Protein AF-A0A2H3I3U1-F1 (afdb_monomer)

Solvent-accessible surface area (backbone atoms only — not comparable to full-atom values): 6565 Å² total; per-residue (Å²): 112,41,87,73,39,68,49,78,43,71,46,46,59,46,74,59,38,59,43,65,49,99,85,69,45,81,39,42,50,36,76,72,32,53,33,31,40,39,38,38,40,79,52,13,47,34,12,45,69,6,60,48,56,52,81,46,68,68,57,30,37,77,25,28,46,46,48,101,40,21,42,68,30,46,24,76,66,84,87,59,73,44,44,90,88,28,51,84,79,77,78,53,34,86,62,23,57,75,22,84,75,36,49,74,64,65,49,62,92,62,76,81,83,82,129

Organism: NCBI:txid327505

Radius of gyration: 14.68 Å; Cα contacts (8 Å, |Δi|>4): 221; chains: 1; bounding box: 36×42×36 Å

Sequence (115 aa):
MEARLRVFTFGNPSIDWMGTDAQGNKTPLCEHVNHTEHFANERDFVAALGLLRNNQEEALRQAGYIHNRSSLFINRGEDWVGHLFGTQYSLRKEDYKDGEYSKLLACAGGRAMER

pLDDT: mean 89.4, std 11.23, range [39.56, 97.62]

Foldseek 3Di:
DQLPDEEEEELDLAQAQWDADPVRDIDGVLVSHNAYEYEYEPLFQSSCNHQVVPVDPVSNVVRNQDDPRHYYWYQDDPPWDYDNHTGDDDLALVRTDVSVPDCSSVVPPHDDPDD

Nearest PDB structures (foldseek):
  2v1m-assembly1_A  TM=2.608E-01  e=6.915E+00  Schistosoma mansoni
  5jzv-assembly1_A  TM=2.992E-01  e=7.862E+00  Homo sapiens
  3pt5-assembly1_A  TM=2.976E-01  e=8.383E+00  Escherichia coli O157:H7 str. EDL933

Structure (mmCIF, N/CA/C/O backbone):
data_AF-A0A2H3I3U1-F1
#
_entry.id   AF-A0A2H3I3U1-F1
#
loop_
_atom_site.group_PDB
_atom_site.id
_atom_site.type_symbol
_atom_site.label_atom_id
_atom_site.label_alt_id
_atom_site.label_comp_id
_atom_site.label_asym_id
_atom_site.label_entity_id
_atom_site.label_seq_id
_atom_site.pdbx_PDB_ins_code
_atom_site.Cartn_x
_atom_site.Cartn_y
_atom_site.Cartn_z
_atom_site.occupancy
_atom_site.B_iso_or_equiv
_atom_site.auth_seq_id
_atom_site.auth_comp_id
_atom_site.auth_asym_id
_atom_site.auth_atom_id
_atom_site.pdbx_PDB_model_num
ATOM 1 N N . MET A 1 1 ? 9.445 -10.925 -17.824 1.00 49.78 1 MET A N 1
ATOM 2 C CA . MET A 1 1 ? 9.210 -11.281 -16.405 1.00 49.78 1 MET A CA 1
ATOM 3 C C . MET A 1 1 ? 8.427 -10.171 -15.706 1.00 49.78 1 MET A C 1
ATOM 5 O O . MET A 1 1 ? 7.437 -10.477 -15.055 1.00 49.78 1 MET A O 1
ATOM 9 N N . GLU A 1 2 ? 8.772 -8.905 -15.963 1.00 56.84 2 GLU A N 1
ATOM 10 C CA . GLU A 1 2 ? 8.082 -7.705 -15.450 1.00 56.84 2 GLU A CA 1
ATOM 11 C C . GLU A 1 2 ? 6.569 -7.685 -15.708 1.00 56.84 2 GLU A C 1
ATOM 13 O O . GLU A 1 2 ? 5.812 -7.487 -14.769 1.00 56.84 2 GLU A O 1
ATOM 18 N N . ALA A 1 3 ? 6.106 -8.031 -16.918 1.00 68.25 3 ALA A N 1
ATOM 19 C CA . ALA A 1 3 ? 4.674 -8.064 -17.261 1.00 68.25 3 ALA A CA 1
ATOM 20 C C . ALA A 1 3 ? 3.822 -9.071 -16.449 1.00 68.25 3 ALA A C 1
ATOM 22 O O . ALA A 1 3 ? 2.601 -9.096 -16.579 1.00 68.25 3 ALA A O 1
ATOM 23 N N . ARG A 1 4 ? 4.444 -9.935 -15.633 1.00 76.38 4 ARG A N 1
ATOM 24 C CA . ARG A 1 4 ? 3.748 -10.930 -14.798 1.00 76.38 4 ARG A CA 1
ATOM 25 C C . ARG A 1 4 ? 3.942 -10.718 -13.297 1.00 76.38 4 ARG A C 1
ATOM 27 O O . ARG A 1 4 ? 3.133 -11.229 -12.529 1.00 76.38 4 ARG A O 1
ATOM 34 N N . LEU A 1 5 ? 4.978 -9.992 -12.871 1.00 89.50 5 LEU A N 1
ATOM 35 C CA . LEU A 1 5 ? 5.266 -9.809 -11.450 1.00 89.50 5 LEU A CA 1
ATOM 36 C C . LEU A 1 5 ? 4.322 -8.767 -10.847 1.00 89.50 5 LEU A C 1
ATOM 38 O O . LEU A 1 5 ? 4.249 -7.641 -11.331 1.00 89.50 5 LEU A O 1
ATOM 42 N N . ARG A 1 6 ? 3.612 -9.143 -9.785 1.00 91.94 6 ARG A N 1
ATOM 43 C CA . ARG A 1 6 ? 2.784 -8.240 -8.983 1.00 91.94 6 ARG A CA 1
ATOM 44 C C . ARG A 1 6 ? 3.244 -8.305 -7.539 1.00 91.94 6 ARG A C 1
ATOM 46 O O . ARG A 1 6 ? 3.556 -9.394 -7.058 1.00 91.94 6 ARG A O 1
ATOM 53 N N . VAL A 1 7 ? 3.289 -7.159 -6.875 1.00 95.25 7 VAL A N 1
ATOM 54 C CA . VAL A 1 7 ? 3.733 -7.055 -5.485 1.00 95.25 7 VAL A CA 1
ATOM 55 C C . VAL A 1 7 ? 2.567 -6.582 -4.634 1.00 95.25 7 VAL A C 1
ATOM 57 O O . VAL A 1 7 ? 1.928 -5.581 -4.939 1.00 95.25 7 VAL A O 1
ATOM 60 N N . PHE A 1 8 ? 2.294 -7.312 -3.562 1.00 95.56 8 PHE A N 1
ATOM 61 C CA . PHE A 1 8 ? 1.270 -6.959 -2.592 1.00 95.56 8 PHE A CA 1
ATOM 62 C C . PHE A 1 8 ? 1.933 -6.915 -1.223 1.00 95.56 8 PHE A C 1
ATOM 64 O O . PHE A 1 8 ? 2.529 -7.908 -0.803 1.00 95.56 8 PHE A O 1
ATOM 71 N N . THR A 1 9 ? 1.884 -5.770 -0.548 1.00 96.12 9 THR A N 1
ATOM 72 C CA . THR A 1 9 ? 2.510 -5.607 0.772 1.00 96.12 9 THR A CA 1
ATOM 73 C C . THR A 1 9 ? 1.461 -5.329 1.828 1.00 96.12 9 THR A C 1
ATOM 75 O O . THR A 1 9 ? 0.570 -4.522 1.585 1.00 96.12 9 THR A O 1
ATOM 78 N N . PHE A 1 10 ? 1.634 -5.897 3.015 1.00 95.00 10 PHE A N 1
ATOM 79 C CA . PHE A 1 10 ? 0.830 -5.608 4.199 1.00 95.00 10 PHE A CA 1
ATOM 80 C C . PHE A 1 10 ? 1.766 -5.093 5.292 1.00 95.00 10 PHE A C 1
ATOM 82 O O . PHE A 1 10 ? 2.806 -5.709 5.526 1.00 95.00 10 PHE A O 1
ATOM 89 N N . GLY A 1 11 ? 1.444 -3.956 5.910 1.00 94.06 11 GLY A N 1
ATOM 90 C CA . GLY A 1 11 ? 2.238 -3.409 7.018 1.00 94.06 11 GLY A CA 1
ATOM 91 C C . GLY A 1 11 ? 3.681 -3.066 6.645 1.00 94.06 11 GLY A C 1
ATOM 92 O O . GLY A 1 11 ? 4.600 -3.350 7.406 1.00 94.06 11 GLY A O 1
ATOM 93 N N . ASN A 1 12 ? 3.899 -2.503 5.451 1.00 94.81 12 ASN A N 1
ATOM 94 C CA . ASN A 1 12 ? 5.239 -2.233 4.927 1.00 94.81 12 ASN A CA 1
ATOM 95 C C . ASN A 1 12 ? 6.042 -1.289 5.860 1.00 94.81 12 ASN A C 1
ATOM 97 O O . ASN A 1 12 ? 5.650 -0.129 6.026 1.00 94.81 12 ASN A O 1
ATOM 101 N N . PRO A 1 13 ? 7.179 -1.741 6.429 1.00 94.81 13 PRO A N 1
ATOM 102 C CA . PRO A 1 13 ? 8.005 -0.923 7.319 1.00 94.81 13 PRO A CA 1
ATOM 103 C C . PRO A 1 13 ? 8.830 0.135 6.579 1.00 94.81 13 PRO A C 1
ATOM 105 O O . PRO A 1 13 ? 9.474 0.963 7.223 1.00 94.81 13 PRO A O 1
ATOM 108 N N . SER A 1 14 ? 8.878 0.100 5.245 1.00 94.94 14 SER A N 1
ATOM 109 C CA . SER A 1 14 ? 9.696 1.040 4.489 1.00 94.94 14 SER A CA 1
ATOM 110 C C . SER A 1 14 ? 9.139 2.460 4.580 1.00 94.94 14 SER A C 1
ATOM 112 O O . SER A 1 14 ? 7.932 2.685 4.526 1.00 94.94 14 SER A O 1
ATOM 114 N N . ILE A 1 15 ? 10.027 3.445 4.676 1.00 93.94 15 ILE A N 1
ATOM 115 C CA . ILE A 1 15 ? 9.664 4.869 4.607 1.00 93.94 15 ILE A CA 1
ATOM 116 C C . ILE A 1 15 ? 9.618 5.386 3.165 1.00 93.94 15 ILE A C 1
ATOM 118 O O . ILE A 1 15 ? 9.118 6.480 2.926 1.00 93.94 15 ILE A O 1
ATOM 122 N N . ASP A 1 16 ? 10.158 4.610 2.224 1.00 94.06 16 ASP A N 1
ATOM 123 C CA . ASP A 1 16 ? 10.299 4.971 0.817 1.00 94.06 16 ASP A CA 1
ATOM 124 C C . ASP A 1 16 ? 10.111 3.725 -0.067 1.00 94.06 16 ASP A C 1
ATOM 126 O O . ASP A 1 16 ? 10.577 2.633 0.271 1.00 94.06 16 ASP A O 1
ATOM 130 N N . TRP A 1 17 ? 9.421 3.871 -1.192 1.00 95.88 17 TRP A N 1
ATOM 131 C CA . TRP A 1 17 ? 9.184 2.829 -2.198 1.00 95.88 17 TRP A CA 1
ATOM 132 C C . TRP A 1 17 ? 9.780 3.215 -3.555 1.00 95.88 17 TRP A C 1
ATOM 134 O O . TRP A 1 17 ? 9.243 2.930 -4.630 1.00 95.88 17 TRP A O 1
ATOM 144 N N . MET A 1 18 ? 10.930 3.875 -3.486 1.00 96.00 18 MET A N 1
ATOM 145 C CA . MET A 1 18 ? 11.725 4.312 -4.621 1.00 96.00 18 MET A CA 1
ATOM 146 C C . MET A 1 18 ? 12.955 3.415 -4.786 1.00 96.00 18 MET A C 1
ATOM 148 O O . MET A 1 18 ? 13.509 2.878 -3.827 1.00 96.00 18 MET A O 1
ATOM 152 N N . GLY A 1 19 ? 13.387 3.257 -6.028 1.00 92.75 19 GLY A N 1
ATOM 153 C CA . GLY A 1 19 ? 14.650 2.650 -6.412 1.00 92.75 19 GLY A CA 1
ATOM 154 C C . GLY A 1 19 ? 15.473 3.608 -7.265 1.00 92.75 19 GLY A C 1
ATOM 155 O O . GLY A 1 19 ? 15.112 4.771 -7.465 1.00 92.75 19 GLY A O 1
ATOM 156 N N . THR A 1 20 ? 16.574 3.087 -7.789 1.00 93.50 20 THR A N 1
ATOM 157 C CA . THR A 1 20 ? 17.454 3.802 -8.711 1.00 93.50 20 THR A CA 1
ATOM 158 C C . THR A 1 20 ? 17.515 3.027 -10.019 1.00 93.50 20 THR A C 1
ATOM 160 O O . THR A 1 20 ? 17.777 1.822 -10.001 1.00 93.50 20 THR A O 1
ATOM 163 N N . ASP A 1 21 ? 17.260 3.696 -11.142 1.00 88.31 21 ASP A N 1
ATOM 164 C CA . ASP A 1 21 ? 17.394 3.085 -12.465 1.00 88.31 21 ASP A CA 1
ATOM 165 C C . ASP A 1 21 ? 18.872 2.918 -12.878 1.00 88.31 21 ASP A C 1
ATOM 167 O O . ASP A 1 21 ? 19.803 3.312 -12.170 1.00 88.31 21 ASP A O 1
ATOM 171 N N . ALA A 1 22 ? 19.108 2.330 -14.053 1.00 89.12 22 ALA A N 1
ATOM 172 C CA . ALA A 1 22 ? 20.461 2.115 -14.573 1.00 89.12 22 ALA A CA 1
ATOM 173 C C . ALA A 1 22 ? 21.219 3.424 -14.881 1.00 89.12 22 ALA A C 1
ATOM 175 O O . ALA A 1 22 ? 22.437 3.401 -15.051 1.00 89.12 22 ALA A O 1
ATOM 176 N N . GLN A 1 23 ? 20.512 4.552 -14.970 1.00 92.38 23 GLN A N 1
ATOM 177 C CA . GLN A 1 23 ? 21.050 5.883 -15.239 1.00 92.38 23 GLN A CA 1
ATOM 178 C C . GLN A 1 23 ? 21.273 6.690 -13.950 1.00 92.38 23 GLN A C 1
ATOM 180 O O . GLN A 1 23 ? 21.792 7.803 -14.014 1.00 92.38 23 GLN A O 1
ATOM 185 N N . GLY A 1 24 ? 20.932 6.137 -12.782 1.00 92.62 24 GLY A N 1
ATOM 186 C CA . GLY A 1 24 ? 21.080 6.813 -11.496 1.00 92.62 24 GLY A CA 1
ATOM 187 C C . GLY A 1 24 ? 19.879 7.675 -11.093 1.00 92.62 24 GLY A C 1
ATOM 188 O O . GLY A 1 24 ? 19.952 8.354 -10.068 1.00 92.62 24 GLY A O 1
ATOM 189 N N . ASN A 1 25 ? 18.780 7.670 -11.852 1.00 93.38 25 ASN A N 1
ATOM 190 C CA . ASN A 1 25 ? 17.593 8.452 -11.513 1.00 93.38 25 ASN A CA 1
ATOM 191 C C . ASN A 1 25 ? 16.747 7.726 -10.470 1.00 93.38 25 ASN A C 1
ATOM 193 O O . ASN A 1 25 ? 16.591 6.503 -10.508 1.00 93.38 25 ASN A O 1
ATOM 197 N N . LYS A 1 26 ? 16.135 8.497 -9.566 1.00 93.56 26 LYS A N 1
ATOM 198 C CA . LYS A 1 26 ? 15.120 7.968 -8.656 1.00 93.56 26 LYS A CA 1
ATOM 199 C C . LYS A 1 26 ? 13.858 7.618 -9.435 1.00 93.56 26 LYS A C 1
ATOM 201 O O . LYS A 1 26 ? 13.303 8.471 -10.121 1.00 93.56 26 LYS A O 1
ATOM 206 N N . THR A 1 27 ? 13.382 6.393 -9.268 1.00 94.62 27 THR A N 1
ATOM 207 C CA . THR A 1 27 ? 12.158 5.900 -9.904 1.00 94.62 27 THR A CA 1
ATOM 208 C C . THR A 1 27 ? 11.331 5.088 -8.905 1.00 94.62 27 THR A C 1
ATOM 210 O O . THR A 1 27 ? 11.916 4.375 -8.089 1.00 94.62 27 THR A O 1
ATOM 213 N N . PRO A 1 28 ? 9.990 5.170 -8.910 1.00 95.19 28 PRO A N 1
ATOM 214 C CA . PRO A 1 28 ? 9.160 4.305 -8.077 1.00 95.19 28 PRO A CA 1
ATOM 215 C C . PRO A 1 28 ? 9.404 2.825 -8.385 1.00 95.19 28 PRO A C 1
ATOM 217 O O . PRO A 1 28 ? 9.440 2.421 -9.546 1.00 95.19 28 PRO A O 1
ATOM 220 N N . LEU A 1 29 ? 9.490 1.973 -7.359 1.00 94.19 29 LEU A N 1
ATOM 221 C CA . LEU A 1 29 ? 9.735 0.536 -7.555 1.00 94.19 29 LEU A CA 1
ATOM 222 C C . LEU A 1 29 ? 8.620 -0.160 -8.350 1.00 94.19 29 LEU A C 1
ATOM 224 O O . LEU A 1 29 ? 8.864 -1.184 -8.991 1.00 94.19 29 LEU A O 1
ATOM 228 N N . CYS A 1 30 ? 7.405 0.404 -8.360 1.00 93.88 30 CYS A N 1
ATOM 229 C CA . CYS A 1 30 ? 6.321 -0.095 -9.205 1.00 93.88 30 CYS A CA 1
ATOM 230 C C . CYS A 1 30 ? 6.648 -0.024 -10.705 1.00 93.88 30 CYS A C 1
ATOM 232 O O . CYS A 1 30 ? 6.027 -0.740 -11.487 1.00 93.88 30 CYS A O 1
ATOM 234 N N . GLU A 1 31 ? 7.617 0.800 -11.123 1.00 92.56 31 GLU A N 1
ATOM 235 C CA . GLU A 1 31 ? 7.993 0.910 -12.530 1.00 92.56 31 GLU A CA 1
ATOM 236 C C . GLU A 1 31 ? 8.684 -0.352 -13.072 1.00 92.56 31 GLU A C 1
ATOM 238 O O . GLU A 1 31 ? 8.620 -0.626 -14.274 1.00 92.56 31 GLU A O 1
ATOM 243 N N . HIS A 1 32 ? 9.246 -1.173 -12.181 1.00 90.94 32 HIS A N 1
ATOM 244 C CA . HIS A 1 32 ? 9.956 -2.418 -12.497 1.00 90.94 32 HIS A CA 1
ATOM 245 C C . HIS A 1 32 ? 9.083 -3.678 -12.379 1.00 90.94 32 HIS A C 1
ATOM 247 O O . HIS A 1 32 ? 9.556 -4.801 -12.561 1.00 90.94 32 HIS A O 1
ATOM 253 N N . VAL A 1 33 ? 7.798 -3.520 -12.055 1.00 92.00 33 VAL A N 1
ATOM 254 C CA . VAL A 1 33 ? 6.834 -4.621 -11.926 1.00 92.00 33 VAL A CA 1
ATOM 255 C C . VAL A 1 33 ? 5.535 -4.287 -12.657 1.00 92.00 33 VAL A C 1
ATOM 257 O O . VAL A 1 33 ? 5.302 -3.154 -13.073 1.00 92.00 33 VAL A O 1
ATOM 260 N N . ASN A 1 34 ? 4.658 -5.270 -12.853 1.00 90.94 34 ASN A N 1
ATOM 261 C CA . ASN A 1 34 ? 3.393 -5.034 -13.544 1.00 90.94 34 ASN A CA 1
ATOM 262 C C . ASN A 1 34 ? 2.433 -4.171 -12.713 1.00 90.94 34 ASN A C 1
ATOM 264 O O . ASN A 1 34 ? 1.696 -3.361 -13.269 1.00 90.94 34 ASN A O 1
ATOM 268 N N . HIS A 1 35 ? 2.371 -4.408 -11.400 1.00 92.62 35 HIS A N 1
ATOM 269 C CA . HIS A 1 35 ? 1.450 -3.714 -10.499 1.00 92.62 35 HIS A CA 1
ATOM 270 C C . HIS A 1 35 ? 1.870 -3.897 -9.041 1.00 92.62 35 HIS A C 1
ATOM 272 O O . HIS A 1 35 ? 2.275 -5.004 -8.667 1.00 92.62 35 HIS A O 1
ATOM 278 N N . THR A 1 36 ? 1.695 -2.858 -8.230 1.00 96.44 36 THR A N 1
ATOM 279 C CA . THR A 1 36 ? 1.918 -2.902 -6.783 1.00 96.44 36 THR A CA 1
ATOM 280 C C . THR A 1 36 ? 0.667 -2.453 -6.030 1.00 96.44 36 THR A C 1
ATOM 282 O O . THR A 1 36 ? 0.041 -1.463 -6.403 1.00 96.44 36 THR A O 1
ATOM 285 N N . GLU A 1 37 ? 0.301 -3.159 -4.961 1.00 97.56 37 GLU A N 1
ATOM 286 C CA . GLU A 1 37 ? -0.697 -2.678 -3.996 1.00 97.56 37 GLU A CA 1
ATOM 287 C C . GLU A 1 37 ? -0.136 -2.738 -2.581 1.00 97.56 37 GLU A C 1
ATOM 289 O O . GLU A 1 37 ? 0.425 -3.747 -2.143 1.00 97.56 37 GLU A O 1
ATOM 294 N N . HIS A 1 38 ? -0.313 -1.640 -1.863 1.00 97.62 38 HIS A N 1
ATOM 295 C CA . HIS A 1 38 ? 0.066 -1.494 -0.47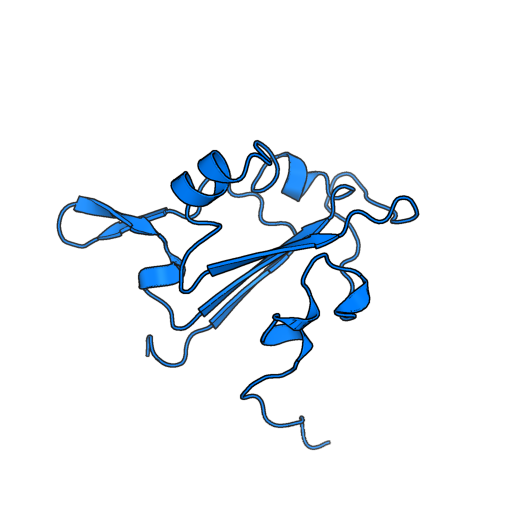5 1.00 97.62 38 HIS A CA 1
ATOM 296 C C . HIS A 1 38 ? -1.194 -1.509 0.378 1.00 97.62 38 HIS A C 1
ATOM 298 O O . HIS A 1 38 ? -2.092 -0.696 0.186 1.00 97.62 38 HIS A O 1
ATOM 304 N N . PHE A 1 39 ? -1.248 -2.424 1.334 1.00 97.19 39 PHE A N 1
ATOM 305 C CA . PHE A 1 39 ? -2.297 -2.504 2.332 1.00 97.19 39 PHE A CA 1
ATOM 306 C C . PHE A 1 39 ? -1.732 -2.040 3.663 1.00 97.19 39 PHE A C 1
ATOM 308 O O . PHE A 1 39 ? -0.702 -2.529 4.140 1.00 97.19 39 PHE A O 1
ATOM 315 N N . ALA A 1 40 ? -2.427 -1.087 4.260 1.00 96.00 40 ALA A N 1
ATOM 316 C CA . ALA A 1 40 ? -2.069 -0.498 5.532 1.00 96.00 40 ALA A CA 1
ATOM 317 C C . ALA A 1 40 ? -3.282 -0.491 6.454 1.00 96.00 40 ALA A C 1
ATOM 319 O O . ALA A 1 40 ? -4.429 -0.506 6.007 1.00 96.00 40 ALA A O 1
ATOM 320 N N . ASN A 1 41 ? -3.024 -0.461 7.748 1.00 95.44 41 ASN A N 1
ATOM 321 C CA . ASN A 1 41 ? -4.052 -0.312 8.759 1.00 95.44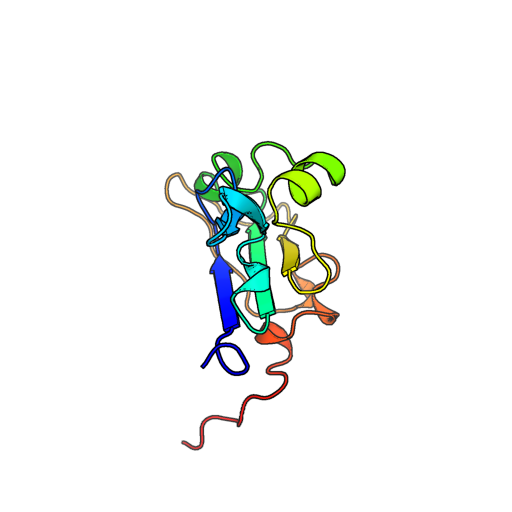 41 ASN A CA 1
ATOM 322 C C . ASN A 1 41 ? -3.531 0.690 9.792 1.00 95.44 41 ASN A C 1
ATOM 324 O O . ASN A 1 41 ? -2.378 0.604 10.209 1.00 95.44 41 ASN A O 1
ATOM 328 N N . GLU A 1 42 ? -4.353 1.665 10.176 1.00 93.81 42 GLU A N 1
ATOM 329 C CA . GLU A 1 42 ? -3.941 2.741 11.091 1.00 93.81 42 GLU A CA 1
ATOM 330 C C . GLU A 1 42 ? -3.592 2.256 12.502 1.00 93.81 42 GLU A C 1
ATOM 332 O O . GLU A 1 42 ? -2.916 2.959 13.252 1.00 93.81 42 GLU A O 1
ATOM 337 N N . ARG A 1 43 ? -4.033 1.050 12.870 1.00 94.06 43 ARG A N 1
ATOM 338 C CA . ARG A 1 43 ? -3.677 0.396 14.133 1.00 94.06 43 ARG A CA 1
ATOM 339 C C . ARG A 1 43 ? -2.378 -0.410 14.038 1.00 94.06 43 ARG A C 1
ATOM 341 O O . ARG A 1 43 ? -1.897 -0.895 15.057 1.00 94.06 43 ARG A O 1
ATOM 348 N N . ASP A 1 44 ? -1.801 -0.559 12.846 1.00 95.00 44 ASP A N 1
ATOM 349 C CA . ASP A 1 44 ? -0.526 -1.244 12.645 1.00 95.00 44 ASP A CA 1
ATOM 350 C C . ASP A 1 44 ? 0.656 -0.343 13.035 1.00 95.00 44 ASP A C 1
ATOM 352 O O . ASP A 1 44 ? 0.964 0.645 12.363 1.00 95.00 44 ASP A O 1
ATOM 356 N N . PHE A 1 45 ? 1.365 -0.716 14.102 1.00 93.31 45 PHE A N 1
ATOM 357 C CA . PHE A 1 45 ? 2.545 0.020 14.554 1.00 93.31 45 PHE A CA 1
ATOM 358 C C . PHE A 1 45 ? 3.692 0.016 13.527 1.00 93.31 45 PHE A C 1
ATOM 360 O O . PHE A 1 45 ? 4.380 1.023 13.363 1.00 93.31 45 PHE A O 1
ATOM 367 N N . VAL A 1 46 ? 3.891 -1.087 12.804 1.00 94.06 46 VAL A N 1
ATOM 368 C CA . VAL A 1 46 ? 4.944 -1.214 11.786 1.00 94.06 46 VAL A CA 1
ATOM 369 C C . VAL A 1 46 ? 4.628 -0.321 10.587 1.00 94.06 46 VAL A C 1
ATOM 371 O O . VAL A 1 46 ? 5.501 0.415 10.124 1.00 94.06 46 VAL A O 1
ATOM 374 N N . ALA A 1 47 ? 3.370 -0.306 10.133 1.00 94.88 47 ALA A N 1
ATOM 375 C CA . ALA A 1 47 ? 2.943 0.602 9.069 1.00 94.88 47 ALA A CA 1
ATOM 376 C C . ALA A 1 47 ? 3.080 2.072 9.493 1.00 94.88 47 ALA A C 1
ATOM 378 O O . ALA A 1 47 ? 3.514 2.895 8.688 1.00 94.88 47 ALA A O 1
ATOM 379 N N . ALA A 1 48 ? 2.758 2.400 10.750 1.00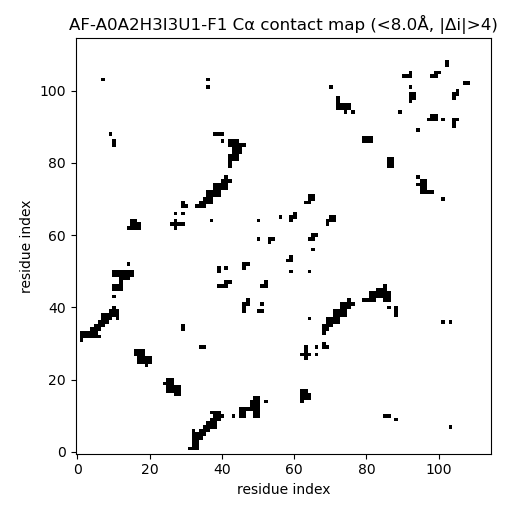 94.31 48 ALA A N 1
ATOM 380 C CA . ALA A 1 48 ? 2.905 3.748 11.303 1.00 94.31 48 ALA A CA 1
ATOM 381 C C . ALA A 1 48 ? 4.365 4.233 11.331 1.00 94.31 48 ALA A C 1
ATOM 383 O O . ALA A 1 48 ? 4.619 5.420 11.128 1.00 94.31 48 ALA A O 1
ATOM 384 N N . LEU A 1 49 ? 5.332 3.333 11.546 1.00 93.44 49 LEU A N 1
ATOM 385 C CA . LEU A 1 49 ? 6.760 3.657 11.445 1.00 93.44 49 LEU A CA 1
ATOM 386 C C . LEU A 1 49 ? 7.251 3.770 9.994 1.00 93.44 49 LEU A C 1
ATOM 388 O O . LEU A 1 49 ? 8.171 4.543 9.720 1.00 93.44 49 LEU A O 1
ATOM 392 N N . GLY A 1 50 ? 6.651 2.996 9.091 1.00 94.31 50 GLY A N 1
ATOM 393 C CA . GLY A 1 50 ? 6.996 2.933 7.677 1.00 94.31 50 GLY A CA 1
ATOM 394 C C . GLY A 1 50 ? 6.076 3.775 6.802 1.00 94.31 50 GLY A C 1
ATOM 395 O O . GLY A 1 50 ? 6.091 5.007 6.847 1.00 94.31 50 GLY A O 1
ATOM 396 N N . LEU A 1 51 ? 5.278 3.092 5.984 1.00 94.88 51 LEU A N 1
ATOM 397 C CA . LEU A 1 51 ? 4.526 3.693 4.884 1.00 94.88 51 LEU A CA 1
ATOM 398 C C . LEU A 1 51 ? 3.502 4.764 5.328 1.00 94.88 51 LEU A C 1
ATOM 400 O O . LEU A 1 51 ? 3.200 5.673 4.563 1.00 94.88 51 LEU A O 1
ATOM 404 N N . LEU A 1 52 ? 2.974 4.686 6.557 1.00 95.06 52 LEU A N 1
ATOM 405 C CA . LEU A 1 52 ? 2.004 5.639 7.114 1.00 95.06 52 LEU A CA 1
ATOM 406 C C . LEU A 1 52 ? 2.663 6.746 7.948 1.00 95.06 52 LEU A C 1
ATOM 408 O O . LEU A 1 52 ? 1.957 7.623 8.449 1.00 95.06 52 LEU A O 1
ATOM 412 N N . ARG A 1 53 ? 3.998 6.752 8.073 1.00 93.25 53 ARG A N 1
ATOM 413 C CA . ARG A 1 53 ? 4.743 7.754 8.852 1.00 93.25 53 ARG A CA 1
ATOM 414 C C . ARG A 1 53 ? 4.414 9.187 8.433 1.00 93.25 53 ARG A C 1
ATOM 416 O O . ARG A 1 53 ? 4.367 10.078 9.278 1.00 93.25 53 ARG A O 1
ATOM 423 N N . ASN A 1 54 ? 4.192 9.409 7.136 1.00 88.50 54 ASN A N 1
ATOM 424 C CA . ASN A 1 54 ? 3.678 10.662 6.597 1.00 88.50 54 ASN A CA 1
ATOM 425 C C . ASN A 1 54 ? 2.488 10.379 5.673 1.00 88.50 54 ASN A C 1
ATOM 427 O O . ASN A 1 54 ? 2.647 10.187 4.473 1.00 88.50 54 ASN A O 1
ATOM 431 N N . ASN A 1 55 ? 1.285 10.366 6.248 1.00 86.19 55 ASN A N 1
ATOM 432 C CA . ASN A 1 55 ? 0.036 10.050 5.548 1.00 86.19 55 ASN A CA 1
ATOM 433 C C . ASN A 1 55 ? -0.517 11.225 4.704 1.00 86.19 55 ASN A C 1
ATOM 435 O O . ASN A 1 55 ? -1.727 11.349 4.515 1.00 86.19 55 ASN A O 1
ATOM 439 N N . GLN A 1 56 ? 0.350 12.132 4.243 1.00 92.94 56 GLN A N 1
ATOM 440 C CA . GLN A 1 56 ? -0.007 13.176 3.282 1.00 92.94 56 GLN A CA 1
ATOM 441 C C . GLN A 1 56 ? 0.135 12.629 1.864 1.00 92.94 56 GLN A C 1
ATOM 443 O O . GLN A 1 56 ? 1.164 12.053 1.519 1.00 92.94 56 GLN A O 1
ATOM 448 N N . GLU A 1 57 ? -0.875 12.846 1.022 1.00 91.62 57 GLU A N 1
ATOM 449 C CA . GLU A 1 57 ? -0.908 12.286 -0.333 1.00 91.62 57 GLU A CA 1
ATOM 450 C C . GLU A 1 57 ? 0.328 12.660 -1.163 1.00 91.62 57 GLU A C 1
ATOM 452 O O . GLU A 1 57 ? 0.927 11.795 -1.796 1.00 91.62 57 GLU A O 1
ATOM 457 N N . GLU A 1 58 ? 0.759 13.921 -1.108 1.00 94.81 58 GLU A N 1
ATOM 458 C CA . GLU A 1 58 ? 1.954 14.384 -1.820 1.00 94.81 58 GLU A CA 1
ATOM 459 C C . GLU A 1 58 ? 3.223 13.659 -1.346 1.00 94.81 58 GLU A C 1
ATOM 461 O O . GLU A 1 58 ? 4.026 13.211 -2.160 1.00 94.81 58 GLU A O 1
ATOM 466 N N . ALA A 1 59 ? 3.377 13.456 -0.035 1.00 94.50 59 ALA A N 1
ATOM 467 C CA . ALA A 1 59 ? 4.515 12.721 0.513 1.00 94.50 59 ALA A CA 1
ATOM 468 C C . ALA A 1 59 ? 4.503 11.246 0.082 1.00 94.50 59 ALA A C 1
ATOM 470 O O . ALA A 1 59 ? 5.542 10.694 -0.271 1.00 94.50 59 ALA A O 1
ATOM 471 N N . LEU A 1 60 ? 3.324 10.621 0.048 1.00 95.12 60 LEU A N 1
ATOM 472 C CA . LEU A 1 60 ? 3.147 9.243 -0.415 1.00 95.12 60 LEU A CA 1
ATOM 473 C C . LEU A 1 60 ? 3.426 9.093 -1.919 1.00 95.12 60 LEU A C 1
ATOM 475 O O . LEU A 1 60 ? 3.984 8.078 -2.339 1.00 95.12 60 LEU A O 1
ATOM 479 N N . ARG A 1 61 ? 3.080 10.100 -2.732 1.00 95.25 61 ARG A N 1
ATOM 480 C CA . ARG A 1 61 ? 3.440 10.161 -4.160 1.00 95.25 61 ARG A CA 1
ATOM 481 C C . ARG A 1 61 ? 4.950 10.283 -4.343 1.00 95.25 61 ARG A C 1
ATOM 483 O O . ARG A 1 61 ? 5.528 9.520 -5.112 1.00 95.25 61 ARG A O 1
ATOM 490 N N . GLN A 1 62 ? 5.595 11.181 -3.598 1.00 94.81 62 GLN A N 1
ATOM 491 C CA . GLN A 1 62 ? 7.051 11.367 -3.640 1.00 94.81 62 GLN A CA 1
ATOM 492 C C . GLN A 1 62 ? 7.827 10.131 -3.167 1.00 94.81 62 GLN A C 1
ATOM 494 O O . GLN A 1 62 ? 8.897 9.848 -3.698 1.00 94.81 62 GLN A O 1
ATOM 499 N N . ALA A 1 63 ? 7.271 9.383 -2.212 1.00 95.50 63 ALA A N 1
ATOM 500 C CA . ALA A 1 63 ? 7.819 8.122 -1.721 1.00 95.50 63 ALA A CA 1
ATOM 501 C C . ALA A 1 63 ? 7.460 6.907 -2.603 1.00 95.50 63 ALA A C 1
ATOM 503 O O . ALA A 1 63 ? 7.735 5.775 -2.226 1.00 95.50 63 ALA A O 1
ATOM 504 N N . GLY A 1 64 ? 6.801 7.090 -3.753 1.00 95.50 64 GLY A N 1
ATOM 505 C CA . GLY A 1 64 ? 6.509 6.001 -4.696 1.00 95.50 64 GLY A CA 1
ATOM 506 C C . GLY A 1 64 ? 5.362 5.059 -4.299 1.00 95.50 64 GLY A C 1
ATOM 507 O O . GLY A 1 64 ? 5.122 4.064 -4.988 1.00 95.50 64 GLY A O 1
ATOM 508 N N . TYR A 1 65 ? 4.621 5.361 -3.229 1.00 96.38 65 TYR A N 1
ATOM 509 C CA . TYR A 1 65 ? 3.480 4.556 -2.776 1.00 96.38 65 TYR A CA 1
ATOM 510 C C . TYR A 1 65 ? 2.211 4.790 -3.601 1.00 96.38 65 TYR A C 1
ATOM 512 O O . TYR A 1 65 ? 1.388 3.885 -3.722 1.00 96.38 65 TYR A O 1
ATOM 520 N N . ILE A 1 66 ? 2.056 5.982 -4.187 1.00 95.38 66 ILE A N 1
ATOM 521 C CA . ILE A 1 66 ? 0.918 6.339 -5.044 1.00 95.38 66 ILE A CA 1
ATOM 522 C C . ILE A 1 66 ? 1.437 6.670 -6.446 1.00 95.38 66 ILE A C 1
ATOM 524 O O . ILE A 1 66 ? 2.099 7.687 -6.649 1.00 95.38 66 ILE A O 1
ATOM 528 N N . HIS A 1 67 ? 1.113 5.816 -7.419 1.00 94.81 67 HIS A N 1
ATOM 529 C CA . HIS A 1 67 ? 1.544 5.945 -8.812 1.00 94.81 67 HIS A CA 1
ATOM 530 C C . HIS A 1 67 ? 0.529 5.288 -9.764 1.00 94.81 67 HIS A C 1
ATOM 532 O O . HIS A 1 67 ? -0.341 4.533 -9.350 1.00 94.81 67 HIS A O 1
ATOM 538 N N . ASN A 1 68 ? 0.675 5.484 -11.071 1.00 93.38 68 ASN A N 1
ATOM 539 C CA . ASN A 1 68 ? -0.206 4.899 -12.094 1.00 93.38 68 ASN A CA 1
ATOM 540 C C . ASN A 1 68 ? -0.288 3.356 -12.008 1.00 93.38 68 ASN A C 1
ATOM 542 O O . ASN A 1 68 ? -1.278 2.751 -12.413 1.00 93.38 68 ASN A O 1
ATOM 546 N N . ARG A 1 69 ? 0.777 2.725 -11.492 1.00 93.94 69 ARG A N 1
ATOM 547 C CA . ARG A 1 69 ? 0.922 1.272 -11.287 1.00 93.94 69 ARG A CA 1
ATOM 548 C C . ARG A 1 69 ? 1.057 0.876 -9.809 1.00 93.94 69 ARG A C 1
ATOM 550 O O . ARG A 1 69 ? 1.421 -0.266 -9.527 1.00 93.94 69 ARG A O 1
ATOM 557 N N . SER A 1 70 ? 0.803 1.806 -8.886 1.00 96.38 70 SER A N 1
ATOM 558 C CA . SER A 1 70 ? 0.915 1.594 -7.441 1.00 96.38 70 SER A CA 1
ATOM 559 C C . SER A 1 70 ? -0.275 2.196 -6.705 1.00 96.38 70 SER A C 1
ATOM 561 O O . SER A 1 70 ? -0.581 3.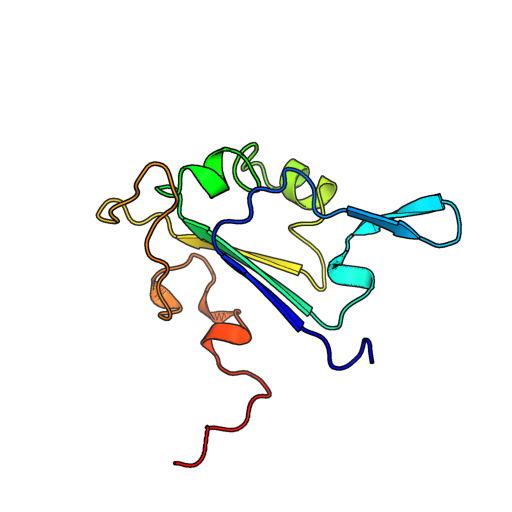377 -6.870 1.00 96.38 70 SER A O 1
ATOM 563 N N . SER A 1 71 ? -0.948 1.398 -5.886 1.00 96.75 71 SER A N 1
ATOM 564 C CA . SER A 1 71 ? -2.123 1.839 -5.128 1.00 96.75 71 SER A CA 1
ATOM 565 C C . SER A 1 71 ? -1.939 1.575 -3.639 1.00 96.75 71 SER A C 1
ATOM 567 O O . SER A 1 71 ? -1.354 0.564 -3.256 1.00 96.75 71 SER A O 1
ATOM 569 N N . LEU A 1 72 ? -2.461 2.472 -2.801 1.00 97.19 72 LEU A N 1
ATOM 570 C CA . LEU A 1 72 ? -2.440 2.358 -1.345 1.00 97.19 72 LEU A CA 1
ATOM 571 C C . LEU A 1 72 ? -3.871 2.265 -0.814 1.00 97.19 72 LEU A C 1
ATOM 573 O O . LEU A 1 72 ? -4.675 3.167 -1.032 1.00 97.19 72 LEU A O 1
ATOM 577 N N . PHE A 1 73 ? -4.151 1.199 -0.073 1.00 97.19 73 PHE A N 1
ATOM 578 C CA . PHE A 1 73 ? -5.434 0.918 0.557 1.00 97.19 73 PHE A CA 1
ATOM 579 C C . PHE A 1 73 ? -5.257 0.942 2.075 1.00 97.19 73 PHE A C 1
ATOM 581 O O . PHE A 1 73 ? -4.503 0.143 2.637 1.00 97.19 73 PHE A O 1
ATOM 588 N N . ILE A 1 74 ? -5.941 1.868 2.747 1.00 96.00 74 ILE A N 1
ATOM 589 C CA . ILE A 1 74 ? -5.818 2.063 4.197 1.00 96.00 74 ILE A CA 1
ATOM 590 C C . ILE A 1 74 ? -7.123 1.644 4.870 1.00 96.00 74 ILE A C 1
ATOM 592 O O . ILE A 1 74 ? -8.185 2.203 4.583 1.00 96.00 74 ILE A O 1
ATOM 596 N N . ASN A 1 75 ? -7.029 0.686 5.789 1.00 95.31 75 ASN A N 1
ATOM 597 C CA . ASN A 1 75 ? -8.072 0.401 6.764 1.00 95.31 75 ASN A CA 1
ATOM 598 C C . ASN A 1 75 ? -7.971 1.410 7.918 1.00 95.31 75 ASN A C 1
ATOM 600 O O . ASN A 1 75 ? -6.907 1.568 8.522 1.00 95.31 75 ASN A O 1
ATOM 604 N N . ARG A 1 76 ? -9.085 2.087 8.205 1.00 93.44 76 ARG A N 1
ATOM 605 C CA . ARG A 1 76 ? -9.216 3.086 9.280 1.00 93.44 76 ARG A CA 1
ATOM 606 C C . ARG A 1 76 ? -10.270 2.686 10.318 1.00 93.44 76 ARG A C 1
ATOM 608 O O . ARG A 1 76 ? -10.857 3.543 10.969 1.00 93.44 76 ARG A O 1
ATOM 615 N N . GLY A 1 77 ? -10.588 1.394 10.411 1.00 89.69 77 GLY A N 1
ATOM 616 C CA . GLY A 1 77 ? -11.611 0.915 11.335 1.00 89.69 77 GLY A CA 1
ATOM 617 C C . GLY A 1 77 ? -11.145 1.066 12.783 1.00 89.69 77 GLY A C 1
ATOM 618 O O . GLY A 1 77 ? -10.050 0.630 13.136 1.00 89.69 77 GLY A O 1
ATOM 619 N N . GLU A 1 78 ? -11.974 1.667 13.633 1.00 86.81 78 GLU A N 1
ATOM 620 C CA . GLU A 1 78 ? -11.577 1.973 15.011 1.00 86.81 78 GLU A CA 1
ATOM 621 C C . GLU A 1 78 ? -11.470 0.727 15.899 1.00 86.81 78 GLU A C 1
ATOM 623 O O . GLU A 1 78 ? -10.600 0.707 16.772 1.00 86.81 78 GLU A O 1
ATOM 628 N N . ASP A 1 79 ? -12.278 -0.301 15.611 1.00 88.19 79 ASP A N 1
ATOM 629 C CA . ASP A 1 79 ? -12.402 -1.557 16.371 1.00 88.19 79 ASP A CA 1
ATOM 630 C C . ASP A 1 79 ? -11.290 -2.586 16.083 1.00 88.19 79 ASP A C 1
ATOM 632 O O . ASP A 1 79 ? -11.275 -3.678 16.655 1.00 88.19 79 ASP A O 1
ATOM 636 N N . TRP A 1 80 ? -10.355 -2.277 15.180 1.00 88.38 80 TRP A N 1
ATOM 637 C CA . TRP A 1 80 ? -9.277 -3.199 14.822 1.00 88.38 80 TRP A CA 1
ATOM 638 C C . TRP A 1 80 ? -8.210 -3.275 15.920 1.00 88.38 80 TRP A C 1
ATOM 640 O O . TRP A 1 80 ? -7.734 -2.260 16.430 1.00 88.38 80 TRP A O 1
ATOM 650 N N . VAL A 1 81 ? -7.786 -4.496 16.257 1.00 85.50 81 VAL A N 1
ATOM 651 C CA . 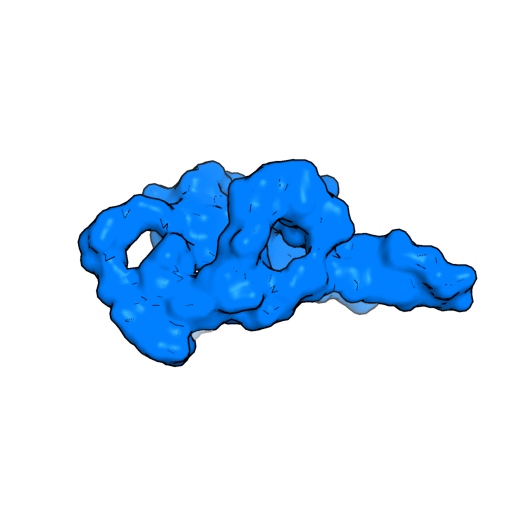VAL A 1 81 ? -6.755 -4.738 17.275 1.00 85.50 81 VAL A CA 1
ATOM 652 C C . VAL A 1 81 ? -5.376 -4.794 16.622 1.00 85.50 81 VAL A C 1
ATOM 654 O O . VAL A 1 81 ? -5.035 -5.773 15.962 1.00 85.50 81 VAL A O 1
ATOM 657 N N . GLY A 1 82 ? -4.571 -3.756 16.848 1.00 83.25 82 GLY A N 1
ATOM 658 C CA . GLY A 1 82 ? -3.141 -3.748 16.536 1.00 83.25 82 GLY A CA 1
ATOM 659 C C . GLY A 1 82 ? -2.264 -4.087 17.746 1.00 83.25 82 GLY A C 1
ATOM 660 O O . GLY A 1 82 ? -2.675 -3.931 18.896 1.00 83.25 82 GLY A O 1
ATOM 661 N N . HIS A 1 83 ? -1.035 -4.532 17.492 1.00 83.19 83 HIS A N 1
ATOM 662 C CA . HIS A 1 83 ? 0.017 -4.741 18.489 1.00 83.19 83 HIS A CA 1
ATOM 663 C C . HIS A 1 83 ? 1.378 -4.237 17.976 1.00 83.19 83 HIS A C 1
ATOM 665 O O . HIS A 1 83 ? 1.525 -3.814 16.831 1.00 83.19 83 HIS A O 1
ATOM 671 N N . LEU A 1 84 ? 2.414 -4.310 18.820 1.00 80.94 84 LEU A N 1
ATOM 672 C CA . LEU A 1 84 ? 3.768 -3.809 18.516 1.00 80.94 84 LEU A CA 1
ATO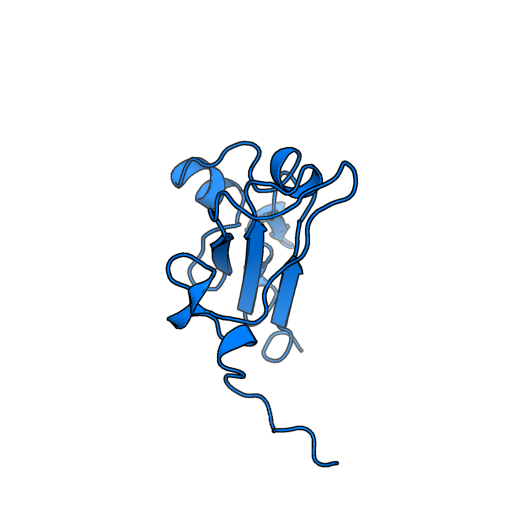M 673 C C . LEU A 1 84 ? 4.424 -4.414 17.262 1.00 80.94 84 LEU A C 1
ATOM 675 O O . LEU A 1 84 ? 5.406 -3.870 16.771 1.00 80.94 84 LEU A O 1
ATOM 679 N N . PHE A 1 85 ? 3.903 -5.530 16.753 1.00 81.81 85 PHE A N 1
ATOM 680 C CA . PHE A 1 85 ? 4.470 -6.250 15.608 1.00 81.81 85 PHE A CA 1
ATOM 681 C C . PHE A 1 85 ? 3.552 -6.240 14.382 1.00 81.81 85 PHE A C 1
ATOM 683 O O . PHE A 1 85 ? 3.825 -6.959 13.427 1.00 81.81 85 PHE A O 1
ATOM 690 N N . GLY A 1 86 ? 2.468 -5.464 14.408 1.00 85.75 86 GLY A N 1
ATOM 691 C CA . GLY A 1 86 ? 1.539 -5.359 13.291 1.00 85.75 86 GLY A CA 1
ATOM 692 C C . GLY A 1 86 ? 0.081 -5.368 13.725 1.00 85.75 86 GLY A C 1
ATOM 693 O O . GLY A 1 86 ? -0.252 -5.191 14.894 1.00 85.75 86 GLY A O 1
ATOM 694 N N . THR A 1 87 ? -0.803 -5.595 12.768 1.00 91.00 87 THR A N 1
ATOM 695 C CA . THR A 1 87 ? -2.230 -5.827 13.005 1.00 91.00 87 THR A CA 1
ATOM 696 C C . THR A 1 87 ? -2.743 -6.908 12.064 1.00 91.00 87 THR A C 1
ATOM 698 O O . THR A 1 87 ? -2.058 -7.311 11.120 1.00 91.00 87 THR A O 1
ATOM 701 N N . GLN A 1 88 ? -3.957 -7.388 12.311 1.00 89.31 88 GLN A N 1
ATOM 702 C CA . GLN A 1 88 ? -4.639 -8.238 11.348 1.00 89.31 88 GLN A CA 1
ATOM 703 C C . GLN A 1 88 ? -5.030 -7.417 10.109 1.00 89.31 88 GLN A C 1
ATOM 705 O O . GLN A 1 88 ? -5.505 -6.287 10.214 1.00 89.31 88 GLN A O 1
ATOM 710 N N . TYR A 1 89 ? -4.875 -8.015 8.929 1.00 92.00 89 TYR A N 1
ATOM 711 C CA . TYR A 1 89 ? -5.325 -7.439 7.666 1.00 92.00 89 TYR A CA 1
ATOM 712 C C . TYR A 1 89 ? -6.526 -8.209 7.133 1.00 92.00 89 TYR A C 1
ATOM 714 O O . TYR A 1 89 ? -6.525 -9.442 7.104 1.00 92.00 89 TYR A O 1
ATOM 722 N N . SER A 1 90 ? -7.555 -7.474 6.723 1.00 89.88 90 SER A N 1
ATOM 723 C CA . SER A 1 90 ? -8.727 -8.063 6.098 1.00 89.88 90 SER A CA 1
ATOM 724 C C . SER A 1 90 ? -8.436 -8.493 4.667 1.00 89.88 90 SER A C 1
ATOM 726 O O . SER A 1 90 ? -7.660 -7.865 3.953 1.00 89.88 90 SER A O 1
ATOM 728 N N . LEU A 1 91 ? -9.135 -9.531 4.215 1.00 90.25 91 LEU A N 1
ATOM 729 C CA . LEU A 1 91 ? -9.243 -9.864 2.791 1.00 90.25 91 LEU A CA 1
ATOM 730 C C . LEU A 1 91 ? -10.554 -9.344 2.179 1.00 90.25 91 LEU 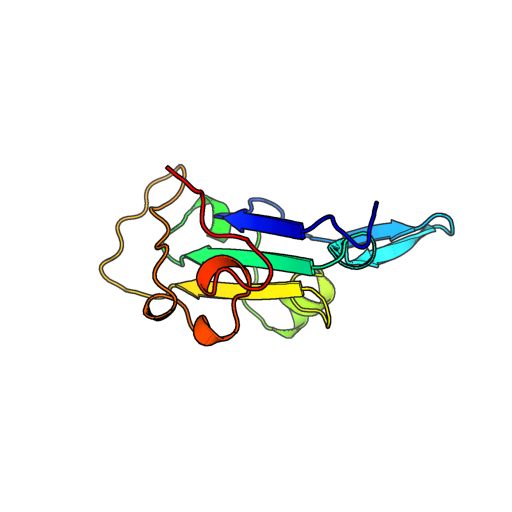A C 1
ATOM 732 O O . LEU A 1 91 ? -10.877 -9.660 1.036 1.00 90.25 91 LEU A O 1
ATOM 736 N N . ARG A 1 92 ? -11.331 -8.564 2.937 1.00 92.00 92 ARG A N 1
ATOM 737 C CA . ARG A 1 92 ? -12.564 -7.928 2.473 1.00 92.00 92 ARG A CA 1
ATOM 738 C C . ARG A 1 92 ? -12.237 -6.536 1.960 1.00 92.00 92 ARG A C 1
ATOM 740 O O . ARG A 1 92 ? -11.669 -5.722 2.684 1.00 92.00 92 ARG A O 1
ATOM 747 N N . LYS A 1 93 ? -12.609 -6.254 0.715 1.00 94.00 93 LYS A N 1
ATOM 748 C CA . LYS A 1 93 ? -12.387 -4.940 0.095 1.00 94.00 93 LYS A CA 1
ATOM 749 C C . LYS A 1 93 ? -13.124 -3.815 0.816 1.00 94.00 93 LYS A C 1
ATOM 751 O O . LYS A 1 93 ? -12.638 -2.695 0.830 1.00 94.00 93 LYS A O 1
ATOM 756 N N . GLU A 1 94 ? -14.252 -4.129 1.449 1.00 94.50 94 GLU A N 1
ATOM 757 C CA . GLU A 1 94 ? -15.094 -3.161 2.154 1.00 94.50 94 GLU A CA 1
ATOM 758 C C . GLU A 1 94 ? -14.411 -2.586 3.404 1.00 94.50 94 GLU A C 1
ATOM 760 O O . GLU A 1 94 ? -14.787 -1.517 3.874 1.00 94.50 94 GLU A O 1
ATOM 765 N N . ASP A 1 95 ? -13.386 -3.269 3.918 1.00 94.81 95 ASP A N 1
ATOM 766 C CA . ASP A 1 95 ? -12.629 -2.826 5.088 1.00 94.81 95 ASP A CA 1
ATOM 767 C C . ASP A 1 95 ? -11.551 -1.784 4.729 1.00 94.81 95 ASP A C 1
ATOM 769 O O . ASP A 1 95 ? -10.879 -1.259 5.617 1.00 94.81 95 ASP A O 1
ATOM 773 N N . TYR A 1 96 ? -11.363 -1.464 3.448 1.00 95.69 96 TYR A N 1
ATOM 774 C CA . TYR A 1 96 ? -10.379 -0.489 2.985 1.00 95.69 96 TYR A CA 1
ATOM 775 C C . TYR A 1 96 ? -11.059 0.645 2.232 1.00 95.69 96 TYR A C 1
ATOM 777 O O . TYR A 1 96 ? -11.950 0.418 1.413 1.00 95.69 96 TYR A O 1
ATOM 785 N N . LYS A 1 97 ? -10.582 1.876 2.444 1.00 93.38 97 LYS A N 1
ATOM 786 C CA . LYS A 1 97 ? -10.972 2.987 1.573 1.00 93.38 97 LYS A CA 1
ATOM 787 C C . LYS A 1 97 ? -10.558 2.663 0.132 1.00 93.38 97 LYS A C 1
ATOM 789 O O . LYS A 1 97 ? -9.402 2.305 -0.092 1.00 93.38 97 LYS A O 1
ATOM 794 N N . ASP A 1 98 ? -11.499 2.799 -0.803 1.00 94.25 98 ASP A N 1
ATOM 795 C CA . ASP A 1 98 ? -11.322 2.538 -2.239 1.00 94.25 98 ASP A CA 1
ATOM 796 C C . ASP A 1 98 ? -10.933 1.070 -2.558 1.00 94.25 98 ASP A C 1
ATOM 798 O O . ASP A 1 98 ? -10.410 0.762 -3.632 1.00 94.25 98 ASP A O 1
ATOM 802 N N . GLY A 1 99 ? -11.168 0.131 -1.630 1.00 93.56 99 GLY A N 1
ATOM 803 C CA . GLY A 1 99 ? -10.751 -1.269 -1.760 1.00 93.56 99 GLY A CA 1
ATOM 804 C C . GLY A 1 99 ? -11.380 -2.014 -2.942 1.00 93.56 99 GLY A C 1
ATOM 805 O O . GLY A 1 99 ? -10.835 -3.024 -3.394 1.00 93.56 99 GLY A O 1
ATOM 806 N N . GLU A 1 100 ? -12.494 -1.528 -3.491 1.00 93.31 100 GLU A N 1
ATOM 807 C CA . GLU A 1 100 ? -13.127 -2.062 -4.699 1.00 93.31 100 GLU A CA 1
ATOM 808 C C . GLU A 1 100 ? -12.248 -1.995 -5.949 1.00 93.31 100 GLU A C 1
ATOM 810 O O . GLU A 1 100 ? -12.469 -2.774 -6.879 1.00 93.31 100 GLU A O 1
ATOM 815 N N . TYR A 1 101 ? -11.231 -1.131 -5.951 1.00 94.19 101 TYR A N 1
ATOM 816 C CA . TYR A 1 101 ? -10.253 -1.044 -7.032 1.00 94.19 101 TYR A CA 1
ATOM 817 C C . TYR A 1 101 ? -9.059 -1.993 -6.851 1.00 94.19 101 TYR A C 1
ATOM 819 O O . TYR A 1 101 ? -8.214 -2.075 -7.747 1.00 94.19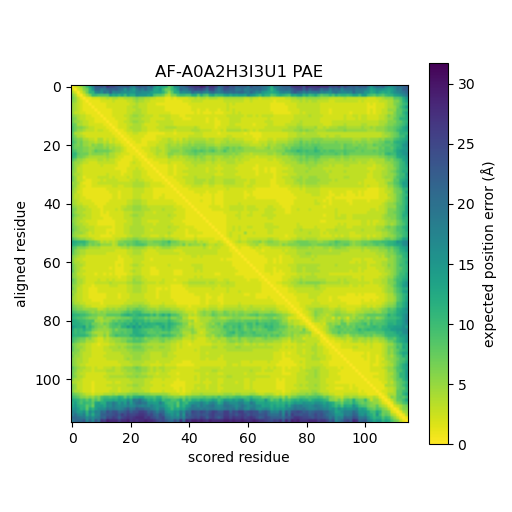 101 TYR A O 1
ATOM 827 N N . SER A 1 102 ? -8.970 -2.732 -5.737 1.00 94.88 102 SER A N 1
ATOM 828 C CA . SER A 1 102 ? -7.882 -3.690 -5.516 1.00 94.88 102 SER A CA 1
ATOM 829 C C . SER A 1 102 ? -7.977 -4.881 -6.468 1.00 94.88 102 SER A C 1
ATOM 831 O O . SER A 1 102 ? -8.956 -5.632 -6.493 1.00 94.88 102 SER A O 1
ATOM 833 N N . LYS A 1 103 ? -6.889 -5.123 -7.200 1.00 92.50 103 LYS A N 1
ATOM 834 C CA . LYS A 1 103 ? -6.708 -6.314 -8.031 1.00 92.50 103 LYS A CA 1
ATOM 835 C C . LYS A 1 103 ? -6.507 -7.566 -7.184 1.00 92.50 103 LYS A C 1
ATOM 837 O O . LYS A 1 103 ? -6.948 -8.629 -7.621 1.00 92.50 103 LYS A O 1
ATOM 842 N N . LEU A 1 104 ? -5.852 -7.466 -6.020 1.00 92.94 104 LEU A N 1
ATOM 843 C CA . LEU A 1 104 ? -5.695 -8.606 -5.112 1.00 92.94 104 LEU A CA 1
ATOM 844 C C . LEU A 1 104 ? -7.050 -9.066 -4.577 1.00 92.94 104 LEU A C 1
ATOM 846 O O . LEU A 1 104 ? -7.396 -10.235 -4.726 1.00 92.94 104 LEU A O 1
ATOM 850 N N . LEU A 1 105 ? -7.824 -8.146 -3.998 1.00 92.38 105 LEU A N 1
ATOM 851 C CA . LEU A 1 105 ? -9.086 -8.477 -3.332 1.00 92.38 105 LEU A CA 1
ATOM 852 C C . LEU A 1 105 ? -10.197 -8.832 -4.332 1.00 92.38 105 LEU A C 1
ATOM 854 O O . LEU A 1 105 ? -11.089 -9.612 -4.010 1.00 92.38 105 LEU A O 1
ATOM 858 N N . ALA A 1 106 ? -10.121 -8.327 -5.568 1.00 88.56 106 ALA A N 1
ATOM 859 C CA . ALA A 1 106 ? -10.993 -8.751 -6.665 1.00 88.56 106 ALA A CA 1
ATOM 860 C C . ALA A 1 106 ? -10.539 -10.053 -7.357 1.00 88.56 106 ALA A C 1
ATOM 862 O O . ALA A 1 106 ? -11.198 -10.495 -8.300 1.00 88.56 106 ALA A O 1
ATOM 863 N N . CYS A 1 107 ? -9.404 -10.645 -6.959 1.00 79.69 107 CYS A N 1
ATOM 864 C CA . CYS A 1 107 ? -8.765 -11.769 -7.658 1.00 79.69 107 CYS A CA 1
ATOM 865 C C . CYS A 1 107 ? -8.565 -11.508 -9.168 1.00 79.69 107 CYS A C 1
ATOM 867 O O . CYS A 1 107 ? -8.597 -12.425 -9.995 1.00 79.69 107 CYS A O 1
ATOM 869 N N . ALA A 1 108 ? -8.364 -10.244 -9.554 1.00 75.88 108 ALA A N 1
ATOM 870 C CA . ALA A 1 108 ? -8.397 -9.812 -10.944 1.00 75.88 108 ALA A CA 1
ATOM 871 C C . ALA A 1 108 ? -7.205 -10.384 -11.731 1.00 75.88 108 ALA A C 1
ATOM 873 O O . ALA A 1 108 ? -6.048 -10.010 -11.520 1.00 75.88 108 ALA A O 1
ATOM 874 N N . GLY A 1 109 ? -7.481 -11.278 -12.682 1.00 67.06 109 GLY A N 1
ATOM 875 C CA . GLY A 1 109 ? -6.459 -11.952 -13.490 1.00 67.06 10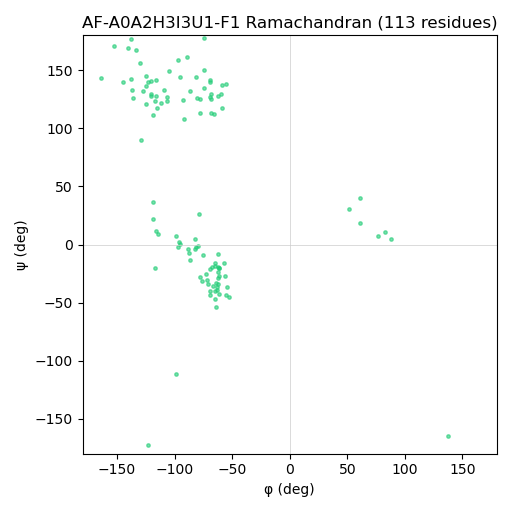9 GLY A CA 1
ATOM 876 C C . GLY A 1 109 ? -5.822 -13.179 -12.827 1.00 67.06 109 GLY A C 1
ATOM 877 O O . GLY A 1 109 ? -4.823 -13.676 -13.344 1.00 67.06 109 GLY A O 1
ATOM 878 N N . GLY A 1 110 ? -6.374 -13.663 -11.710 1.00 67.25 110 GLY A N 1
ATOM 879 C CA . GLY A 1 110 ? -6.092 -14.997 -11.173 1.00 67.25 110 GLY A CA 1
ATOM 880 C C . GLY A 1 110 ? -7.047 -16.055 -11.740 1.00 67.25 110 GLY A C 1
ATOM 881 O O . GLY A 1 110 ? -8.117 -15.730 -12.252 1.00 67.25 110 GLY A O 1
ATOM 882 N N . ARG A 1 111 ? -6.672 -17.335 -11.639 1.00 61.81 111 ARG A N 1
ATOM 883 C CA . ARG A 1 111 ? -7.620 -18.458 -11.734 1.00 61.81 111 ARG A CA 1
ATOM 884 C C . ARG A 1 111 ? -8.017 -18.854 -10.314 1.00 61.81 111 ARG A C 1
ATOM 886 O O . ARG A 1 111 ? -7.173 -18.794 -9.421 1.00 61.81 111 ARG A O 1
ATOM 893 N N . ALA A 1 112 ? -9.273 -19.250 -10.102 1.00 55.91 112 ALA A N 1
ATOM 894 C CA . ALA A 1 112 ? -9.651 -19.907 -8.854 1.00 55.91 112 ALA A CA 1
ATOM 895 C C . ALA A 1 112 ? -8.733 -21.124 -8.650 1.00 55.91 112 ALA A C 1
ATOM 897 O O . ALA A 1 112 ? -8.433 -21.820 -9.621 1.00 55.91 112 ALA A O 1
ATOM 898 N N . MET A 1 113 ? -8.254 -21.362 -7.426 1.00 48.62 113 MET A N 1
ATOM 899 C CA . MET A 1 113 ? -7.546 -22.611 -7.155 1.00 48.62 113 MET A CA 1
ATOM 900 C C . MET A 1 113 ? -8.550 -23.752 -7.310 1.00 48.62 113 MET A C 1
ATOM 902 O O . MET A 1 113 ? -9.504 -23.843 -6.535 1.00 48.62 113 MET A O 1
ATOM 906 N N . GLU A 1 114 ? -8.361 -24.582 -8.331 1.00 50.88 114 GLU A N 1
ATOM 907 C CA . GLU A 1 114 ? -9.045 -25.868 -8.421 1.00 50.88 114 GLU A CA 1
ATOM 908 C C . GLU A 1 114 ? -8.594 -26.711 -7.219 1.00 50.88 114 GLU A C 1
ATOM 910 O O . GLU A 1 114 ? -7.399 -26.779 -6.920 1.00 50.88 114 GLU A O 1
ATOM 915 N N . ARG A 1 115 ? -9.567 -27.236 -6.468 1.00 39.56 115 ARG A N 1
ATOM 916 C CA . ARG A 1 115 ? -9.335 -28.120 -5.320 1.00 39.56 115 ARG A CA 1
ATOM 917 C C . ARG A 1 115 ? -9.045 -29.537 -5.781 1.00 39.56 115 ARG A C 1
ATOM 919 O O . ARG A 1 115 ? -9.720 -29.970 -6.740 1.00 39.56 115 ARG A O 1
#

Secondary structure (DSSP, 8-state):
-GGG-EEEEES---S--EEE-TTS-EEEGGGGSSEEEEEEETT-HHHHHTTTTT--HHHHHHTTSSBTTEEEEEE--TT--EETTEE---S-GGGSTTGGG-TTTTTTTPPP---

Mean predicted aligned error: 4.97 Å